Protein AF-A0A1J3H1V1-F1 (afdb_monomer_lite)

InterPro domains:
  IPR000169 Cysteine peptidase, cysteine active site [PS00139] (87-98)
  IPR000668 Peptidase C1A, papain C-terminal [PF00112] (70-103)
  IPR013128 Peptidase C1A [PTHR12411] (6-103)
  IPR013201 Cathepsin propeptide inhibitor domain (I29) [PF08246] (4-40)
  IPR013201 Cathepsin propeptide inhibitor domain (I29) [SM00848] (2-40)
  IPR038765 Papain-like cysteine peptidase superfamily [SSF54001] (4-103)

pLDDT: mean 90.44, std 11.1, range [59.59, 98.56]

Sequence (103 aa):
FFAKFNTFKANLDKIHHHNKGNSSSTLAMNQFGDMTSEEFKQTMLGYRGASHPYLRSKNTHVHHSQVAAPDAIDWVAKGAVTPIKNQGQCGSCWAFSTTGSTE

Organism: Noccaea caerulescens (NCBI:txid107243)

Foldseek 3Di:
DVLLVVQLVVLVVVQVVVQVDPDPDHDDQDPCSSPDPVRCCQQPVPADDDPDPVPPPPPDDDDPPPDDDDPDDDVVVVVLFDDDDDPTRPNCVVVVVVVRVVD

Structure (mmCIF, N/CA/C/O backbone):
data_AF-A0A1J3H1V1-F1
#
_entry.id   AF-A0A1J3H1V1-F1
#
loop_
_atom_site.group_PDB
_atom_site.id
_atom_site.type_symbol
_atom_site.label_atom_id
_atom_site.label_alt_id
_atom_site.label_comp_id
_atom_site.label_asym_id
_atom_site.label_entity_id
_atom_site.label_seq_id
_atom_site.pdbx_PDB_ins_code
_atom_site.Cartn_x
_atom_site.Cartn_y
_atom_site.Cartn_z
_atom_site.occupancy
_atom_site.B_iso_or_equiv
_atom_site.auth_seq_id
_atom_site.auth_comp_id
_atom_site.auth_asym_id
_atom_site.auth_atom_id
_atom_site.pdbx_PDB_model_num
ATOM 1 N N . PHE A 1 1 ? -15.831 -4.955 22.030 1.00 63.00 1 PHE A N 1
ATOM 2 C CA . PHE A 1 1 ? -16.920 -4.769 21.048 1.00 63.00 1 PHE A CA 1
ATOM 3 C C . PHE A 1 1 ? -17.124 -3.293 20.693 1.00 63.00 1 PHE A C 1
ATOM 5 O O . PHE A 1 1 ? -16.763 -2.912 19.590 1.00 63.00 1 PHE A O 1
ATOM 12 N N . PHE A 1 2 ? -17.580 -2.434 21.618 1.00 87.50 2 PHE A N 1
ATOM 13 C CA . PHE A 1 2 ? -17.870 -1.017 21.315 1.00 87.50 2 PHE A CA 1
ATOM 14 C C . PHE A 1 2 ? -16.670 -0.185 20.827 1.00 87.50 2 PHE A C 1
ATOM 16 O O . PHE A 1 2 ? -16.832 0.630 19.927 1.00 87.50 2 PHE A O 1
ATOM 23 N N . ALA A 1 3 ? -15.462 -0.420 21.354 1.00 93.50 3 ALA A N 1
ATOM 24 C CA . ALA A 1 3 ? -14.270 0.330 20.943 1.00 93.50 3 ALA A CA 1
ATOM 25 C C . ALA A 1 3 ? -13.929 0.150 19.450 1.00 93.50 3 ALA A C 1
ATOM 27 O O . ALA A 1 3 ? -13.791 1.135 18.735 1.00 93.50 3 ALA A O 1
ATOM 28 N N . LYS A 1 4 ? -13.880 -1.097 18.958 1.00 96.19 4 LYS A N 1
ATOM 29 C CA . LYS A 1 4 ? -13.578 -1.399 17.547 1.00 96.19 4 LYS A CA 1
ATOM 30 C C . LYS A 1 4 ? -14.636 -0.856 16.591 1.00 96.19 4 LYS A C 1
ATOM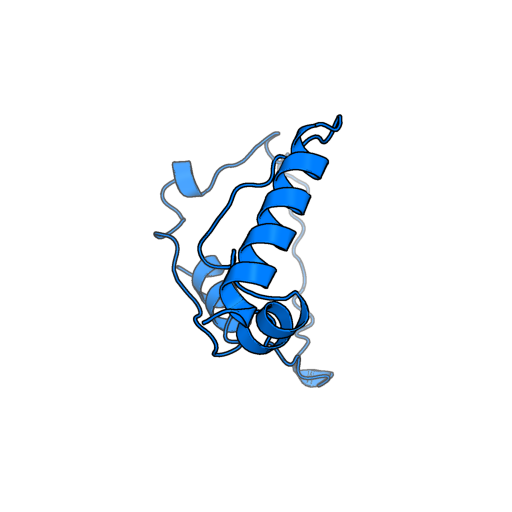 32 O O . LYS A 1 4 ? -14.298 -0.279 15.564 1.00 96.19 4 LYS A O 1
ATOM 37 N N . PHE A 1 5 ? -15.910 -0.958 16.966 1.00 97.25 5 PHE A N 1
ATOM 38 C CA . PHE A 1 5 ? -16.997 -0.367 16.187 1.00 97.25 5 PHE A CA 1
ATOM 39 C C . PHE A 1 5 ? -16.890 1.165 16.100 1.00 97.25 5 PHE A C 1
ATOM 41 O O . PHE A 1 5 ? -17.069 1.734 15.025 1.00 97.25 5 PHE A O 1
ATOM 48 N N . ASN A 1 6 ? -16.545 1.841 17.200 1.00 98.00 6 ASN A N 1
ATOM 49 C CA . ASN A 1 6 ? -16.346 3.292 17.195 1.00 98.00 6 ASN A CA 1
ATOM 50 C C . ASN A 1 6 ? -15.158 3.704 16.314 1.00 98.00 6 ASN A C 1
ATOM 52 O O . ASN A 1 6 ? -15.282 4.650 15.538 1.00 98.00 6 ASN A O 1
ATOM 56 N N . THR A 1 7 ? -14.045 2.968 16.377 1.00 98.38 7 THR A N 1
ATOM 57 C CA . THR A 1 7 ? -12.893 3.174 15.488 1.00 98.38 7 THR A CA 1
ATOM 58 C C . THR A 1 7 ? -13.277 2.9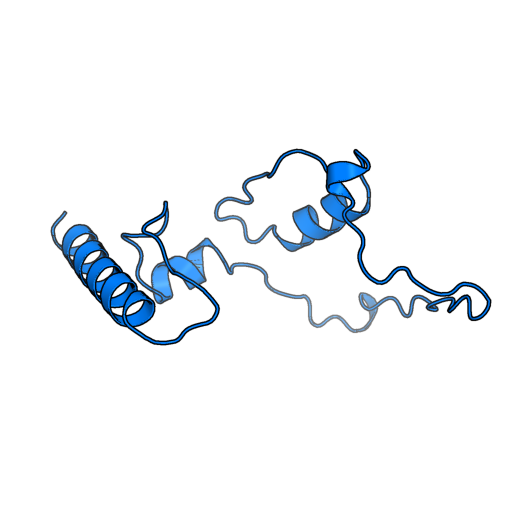96 14.022 1.00 98.38 7 THR A C 1
ATOM 60 O O . THR A 1 7 ? -12.958 3.848 13.196 1.00 98.38 7 THR A O 1
ATOM 63 N N . PHE A 1 8 ? -14.029 1.939 13.705 1.00 98.38 8 PHE A N 1
ATOM 64 C CA . PHE A 1 8 ? -14.534 1.695 12.357 1.00 98.38 8 PHE A CA 1
ATOM 65 C C . PHE A 1 8 ? -15.376 2.862 11.830 1.00 98.38 8 PHE A C 1
ATOM 67 O O . PHE A 1 8 ? -15.143 3.330 10.716 1.00 98.38 8 P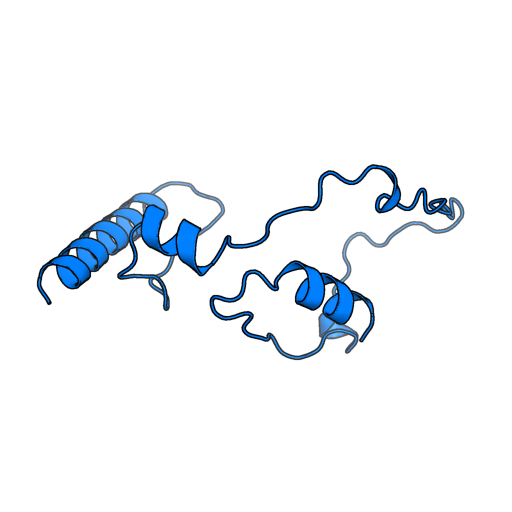HE A O 1
ATOM 74 N N . LYS A 1 9 ? -16.317 3.378 12.635 1.00 98.31 9 LYS A N 1
ATOM 75 C CA . LYS A 1 9 ? -17.130 4.547 12.259 1.00 98.31 9 LYS A CA 1
ATOM 76 C C . LYS A 1 9 ? -16.264 5.780 12.002 1.00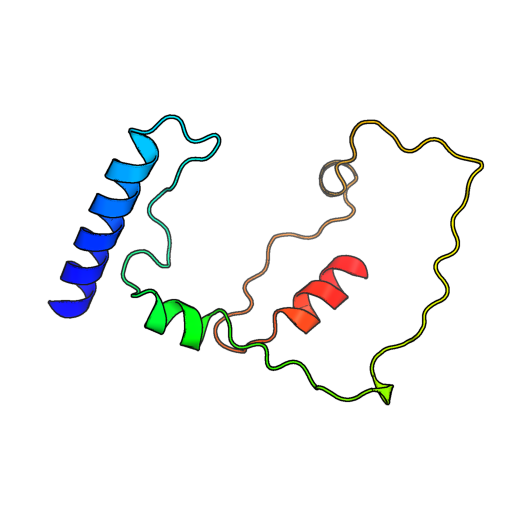 98.31 9 LYS A C 1
ATOM 78 O O . LYS A 1 9 ? -16.417 6.413 10.964 1.00 98.31 9 LYS A O 1
ATOM 83 N N . ALA A 1 10 ? -15.321 6.073 12.897 1.00 98.31 10 ALA A N 1
ATOM 84 C CA . ALA A 1 10 ? -14.419 7.211 12.741 1.00 98.31 10 ALA A CA 1
ATOM 85 C C . ALA A 1 10 ? -13.564 7.107 11.462 1.00 98.31 10 ALA A C 1
ATOM 87 O O . ALA A 1 10 ? -13.392 8.089 10.739 1.00 98.31 10 ALA A O 1
ATOM 88 N N . ASN A 1 11 ? -13.069 5.910 11.138 1.00 98.56 11 ASN A N 1
ATOM 89 C CA . ASN A 1 11 ? -12.315 5.670 9.909 1.00 98.56 11 ASN A CA 1
ATOM 90 C C . ASN A 1 11 ? -13.199 5.759 8.654 1.00 98.56 11 ASN A C 1
ATOM 92 O O . ASN A 1 11 ? -12.747 6.279 7.634 1.00 98.56 11 ASN A O 1
ATOM 96 N N . LEU A 1 12 ? -14.458 5.315 8.718 1.00 98.44 12 LEU A N 1
ATOM 97 C CA . LEU A 1 12 ? -15.413 5.468 7.618 1.00 98.44 12 LEU A CA 1
ATOM 98 C C . LEU A 1 12 ? -15.713 6.947 7.335 1.00 98.44 12 LEU A C 1
ATOM 100 O O . LEU A 1 12 ? -15.688 7.369 6.179 1.00 98.44 12 LEU A O 1
ATOM 104 N N . ASP A 1 13 ? -15.912 7.751 8.380 1.00 98.38 13 ASP A N 1
ATOM 105 C CA . ASP A 1 13 ? -16.115 9.196 8.247 1.00 98.38 13 ASP A CA 1
ATOM 106 C C . ASP A 1 13 ? -14.885 9.880 7.632 1.00 98.38 13 ASP A C 1
ATOM 108 O O . ASP A 1 13 ? -15.017 10.722 6.739 1.00 98.38 13 ASP A O 1
ATOM 112 N N . LYS A 1 14 ? -13.676 9.461 8.028 1.00 97.94 14 LYS A N 1
ATOM 113 C CA . LYS A 1 14 ? -12.414 9.922 7.428 1.00 97.94 14 LYS A CA 1
ATOM 114 C C . LYS A 1 14 ? -12.331 9.593 5.934 1.00 97.94 14 LYS A C 1
ATOM 116 O O . LYS A 1 14 ? -11.927 10.451 5.148 1.00 97.94 14 LYS A O 1
ATOM 121 N N . ILE A 1 15 ? -12.724 8.381 5.536 1.00 98.38 15 ILE A N 1
ATOM 122 C CA . ILE A 1 15 ? -12.773 7.958 4.127 1.00 98.38 15 ILE A CA 1
ATOM 123 C C . ILE A 1 15 ? -13.744 8.845 3.341 1.00 98.38 15 ILE A C 1
ATOM 125 O O . ILE A 1 15 ? -13.370 9.406 2.312 1.00 98.38 15 ILE A O 1
ATOM 129 N N . HIS A 1 16 ? -14.969 9.024 3.840 1.00 98.12 16 HIS A N 1
ATOM 130 C CA . HIS A 1 16 ? -15.973 9.861 3.184 1.00 98.12 16 HIS A CA 1
ATOM 131 C C . HIS A 1 16 ? -15.525 11.316 3.055 1.00 98.12 16 HIS A C 1
ATOM 133 O O . HIS A 1 16 ? -15.772 11.942 2.027 1.00 98.12 16 HIS A O 1
ATOM 139 N N . HIS A 1 17 ? -14.871 11.863 4.080 1.00 97.56 17 HIS A N 1
ATOM 140 C CA . HIS A 1 17 ? -14.353 13.224 4.033 1.00 97.56 17 HIS A CA 1
ATOM 141 C C . HIS A 1 17 ? -13.241 13.375 2.985 1.00 97.56 17 HIS A C 1
ATOM 143 O O . HIS A 1 17 ? -13.307 14.290 2.168 1.00 97.56 17 HIS A O 1
ATOM 149 N N . HIS A 1 18 ? -12.267 12.457 2.949 1.00 97.75 18 HIS A N 1
ATOM 150 C CA . HIS A 1 18 ? -11.181 12.489 1.963 1.00 97.75 18 HIS A CA 1
ATOM 151 C C . HIS A 1 18 ? -11.704 12.389 0.525 1.00 97.75 18 HIS A C 1
ATOM 153 O O . HIS A 1 18 ? -11.325 13.190 -0.327 1.00 97.75 18 HIS A O 1
ATOM 159 N N . ASN A 1 19 ? -12.617 11.450 0.269 1.00 97.88 19 ASN A N 1
ATOM 160 C CA . ASN A 1 19 ? -13.128 11.177 -1.076 1.00 97.88 19 ASN A CA 1
ATOM 161 C C . ASN A 1 19 ? -14.067 12.268 -1.616 1.00 97.88 19 ASN A C 1
ATOM 163 O O . ASN A 1 19 ? -14.362 12.274 -2.806 1.00 97.88 19 ASN A O 1
ATOM 167 N N . LYS A 1 20 ? -14.557 13.181 -0.766 1.00 97.00 20 LYS A N 1
ATOM 168 C CA . LYS A 1 20 ? -15.313 14.368 -1.200 1.00 97.00 20 LYS A CA 1
ATOM 169 C C . LYS A 1 20 ? -14.413 15.510 -1.682 1.00 97.00 20 LYS A C 1
ATOM 171 O O . LYS A 1 20 ? -14.912 16.435 -2.317 1.00 97.00 20 LYS A O 1
ATOM 176 N N . GLY A 1 21 ? -13.127 15.494 -1.333 1.00 93.12 21 GLY A N 1
ATOM 177 C CA . GLY A 1 21 ? -12.162 16.507 -1.755 1.00 93.12 21 GLY A CA 1
ATOM 178 C C . GLY A 1 21 ? -11.628 16.267 -3.170 1.00 93.12 21 GLY A C 1
ATOM 179 O O . GLY A 1 21 ? -11.888 15.239 -3.785 1.00 93.12 21 GLY A O 1
ATOM 180 N N . ASN A 1 22 ? -10.814 17.200 -3.670 1.00 91.62 22 ASN A N 1
ATOM 181 C CA . ASN A 1 22 ? -10.144 17.080 -4.971 1.00 91.62 22 ASN A CA 1
ATOM 182 C C . ASN A 1 22 ? -8.777 16.371 -4.852 1.00 91.62 22 ASN A C 1
ATOM 184 O O . ASN A 1 22 ? -7.747 16.893 -5.277 1.00 91.62 22 ASN A O 1
ATOM 188 N N . SER A 1 23 ? -8.753 15.225 -4.167 1.00 94.19 23 SER A N 1
ATOM 189 C CA . SER A 1 23 ? -7.547 14.405 -4.005 1.00 94.19 23 SER A CA 1
ATOM 190 C C . SER A 1 23 ? -7.268 13.623 -5.289 1.00 94.19 23 SER A C 1
ATOM 192 O O . SER A 1 23 ? -8.186 13.104 -5.916 1.00 94.19 23 SER A O 1
ATOM 194 N N . SER A 1 24 ? -5.994 13.472 -5.656 1.00 96.56 24 SER A N 1
ATOM 195 C CA . SER A 1 24 ? -5.570 12.572 -6.743 1.00 96.56 24 SER A CA 1
ATOM 196 C C . SER A 1 24 ? -5.664 11.087 -6.368 1.00 96.56 24 SER A C 1
ATOM 198 O O . SER A 1 24 ? -5.359 10.219 -7.183 1.00 96.56 24 SER A O 1
ATOM 200 N N . SER A 1 25 ? -6.062 10.786 -5.130 1.00 96.88 25 SER A N 1
ATOM 201 C CA . SER A 1 25 ? -6.219 9.436 -4.599 1.00 96.88 25 SER A CA 1
ATOM 202 C C . SER A 1 25 ? -7.550 9.290 -3.867 1.00 96.88 25 SER A C 1
ATOM 204 O O . SER A 1 25 ? -8.139 10.270 -3.415 1.00 96.88 25 SER A O 1
ATOM 206 N N . THR A 1 26 ? -8.011 8.049 -3.737 1.00 97.44 26 THR A N 1
ATOM 207 C CA . THR A 1 26 ? -9.211 7.699 -2.972 1.00 97.44 26 THR A CA 1
ATOM 208 C C . THR A 1 26 ? -8.855 6.753 -1.839 1.00 97.44 26 THR A C 1
ATOM 210 O O . THR A 1 26 ? -8.012 5.869 -2.000 1.00 97.44 26 THR A O 1
ATOM 213 N N . LEU A 1 27 ? -9.554 6.877 -0.716 1.00 97.94 27 LEU A N 1
ATOM 214 C CA . LEU A 1 27 ? -9.508 5.903 0.367 1.00 97.94 27 LEU A CA 1
ATOM 215 C C . LEU A 1 27 ? -10.679 4.927 0.248 1.00 97.94 27 LEU A C 1
ATOM 217 O O . LEU A 1 27 ? -11.768 5.286 -0.196 1.00 97.94 27 LEU A O 1
ATOM 221 N N . ALA A 1 28 ? -10.469 3.695 0.694 1.00 98.12 28 ALA A N 1
ATOM 222 C CA . ALA A 1 28 ? -11.509 2.683 0.794 1.00 98.12 28 ALA A CA 1
ATOM 223 C C . ALA A 1 28 ? -11.392 1.958 2.132 1.00 98.12 28 ALA A C 1
ATOM 225 O O . ALA A 1 28 ? -10.301 1.846 2.700 1.00 98.12 28 ALA A O 1
ATOM 226 N N . MET A 1 29 ? -12.523 1.458 2.625 1.00 98.50 29 MET A N 1
ATOM 227 C CA . MET A 1 29 ? -12.523 0.620 3.815 1.00 98.50 29 MET A CA 1
ATOM 228 C C . MET A 1 29 ? -11.801 -0.691 3.499 1.00 98.50 29 MET A C 1
ATOM 230 O O . MET A 1 29 ? -12.084 -1.325 2.485 1.00 98.50 29 MET A O 1
ATOM 234 N N . ASN A 1 30 ? -10.858 -1.087 4.349 1.00 97.62 30 ASN A N 1
ATOM 235 C CA . ASN A 1 30 ? -10.045 -2.285 4.152 1.00 97.62 30 ASN A CA 1
ATOM 236 C C . ASN A 1 30 ? -9.879 -3.059 5.470 1.00 97.62 30 ASN A C 1
ATOM 238 O O . ASN A 1 30 ? -10.503 -2.733 6.479 1.00 97.62 30 ASN A O 1
ATOM 242 N N . GLN A 1 31 ? -9.024 -4.081 5.461 1.00 97.25 31 GLN A N 1
ATOM 243 C CA . GLN A 1 31 ? -8.764 -4.967 6.603 1.00 97.25 31 GLN A CA 1
ATOM 244 C C . GLN A 1 31 ? -8.229 -4.275 7.872 1.00 97.25 31 GLN A C 1
ATOM 246 O O . GLN A 1 31 ? -8.149 -4.913 8.914 1.00 97.25 31 GLN A O 1
ATOM 251 N N . PHE A 1 32 ? -7.857 -2.995 7.797 1.00 97.56 32 PHE A N 1
ATOM 252 C CA . PHE A 1 32 ? -7.394 -2.184 8.927 1.00 97.56 32 PHE A CA 1
ATOM 253 C C . PHE A 1 32 ? -8.451 -1.177 9.405 1.00 97.56 32 PHE A C 1
ATOM 255 O O . PHE A 1 32 ? -8.163 -0.297 10.213 1.00 97.56 32 PHE A O 1
ATOM 262 N N . GLY A 1 33 ? -9.674 -1.274 8.879 1.00 97.69 33 GLY A N 1
ATOM 263 C CA . GLY A 1 33 ? -10.747 -0.309 9.086 1.00 97.69 33 GLY A CA 1
ATOM 264 C C . GLY A 1 33 ? -11.148 -0.085 10.539 1.00 97.69 33 GLY A C 1
ATOM 265 O O . GLY A 1 33 ? -11.598 1.002 10.883 1.00 97.69 33 GLY A O 1
ATOM 266 N N . ASP A 1 34 ? -10.958 -1.074 11.406 1.00 97.50 34 ASP A N 1
ATOM 267 C CA . ASP A 1 34 ? -11.288 -1.018 12.831 1.00 97.50 34 ASP A CA 1
ATOM 268 C C . ASP A 1 34 ? -10.070 -0.737 13.733 1.00 97.50 34 ASP A C 1
ATOM 270 O O . ASP A 1 34 ? -10.164 -0.847 14.960 1.00 97.50 34 ASP A O 1
ATOM 274 N N . MET A 1 35 ? -8.933 -0.358 13.144 1.00 97.81 35 MET A N 1
ATOM 275 C CA . MET A 1 35 ? -7.703 -0.046 13.865 1.00 97.81 35 MET A CA 1
ATOM 276 C C . MET A 1 35 ? -7.514 1.458 14.047 1.00 97.81 35 MET A C 1
ATOM 278 O O . MET A 1 35 ? -7.747 2.251 13.130 1.00 97.81 35 MET A O 1
ATOM 282 N N . THR A 1 36 ? -7.057 1.864 15.233 1.00 97.75 36 THR A N 1
ATOM 283 C CA . THR A 1 36 ? -6.551 3.228 15.422 1.00 97.75 36 THR A CA 1
ATOM 284 C C . THR A 1 36 ? -5.202 3.387 14.723 1.00 97.75 36 THR A C 1
ATOM 286 O O . THR A 1 36 ? -4.522 2.406 14.404 1.00 97.75 36 THR A O 1
ATOM 289 N N . SER A 1 37 ? -4.776 4.633 14.507 1.00 96.75 37 SER A N 1
ATOM 290 C CA . SER A 1 37 ? -3.444 4.923 13.962 1.00 96.75 37 SER A CA 1
ATOM 291 C C . SER A 1 37 ? -2.332 4.311 14.821 1.00 96.75 37 SER A C 1
ATOM 293 O O . SER A 1 37 ? -1.345 3.799 14.294 1.00 96.75 37 SER A O 1
ATOM 295 N N . GLU A 1 38 ? -2.496 4.333 16.144 1.00 97.06 38 GLU A N 1
ATOM 296 C CA . GLU A 1 38 ? -1.553 3.769 17.107 1.00 97.06 38 GLU A CA 1
ATOM 297 C C . GLU A 1 38 ? -1.515 2.245 17.016 1.00 97.06 38 GLU A C 1
ATOM 299 O O . GLU A 1 38 ? -0.426 1.679 16.946 1.00 97.06 38 GLU A O 1
ATOM 304 N N . GLU A 1 39 ? -2.674 1.583 16.960 1.00 96.88 39 GLU A N 1
ATOM 305 C CA . GLU A 1 39 ? -2.749 0.130 16.775 1.00 96.88 39 GLU A CA 1
ATOM 306 C C . GLU A 1 39 ? -2.070 -0.279 15.467 1.00 96.88 39 GLU A C 1
ATOM 308 O O . GLU A 1 39 ? -1.196 -1.145 15.473 1.00 96.88 39 GLU A O 1
ATOM 313 N N . PHE A 1 40 ? -2.397 0.398 14.360 1.00 97.25 40 PHE A N 1
ATOM 314 C CA . PHE A 1 40 ? -1.792 0.126 13.058 1.00 97.25 40 PHE A CA 1
ATOM 315 C C . PHE A 1 40 ? -0.274 0.324 13.085 1.00 97.25 40 PHE A C 1
ATOM 317 O O . PHE A 1 40 ? 0.477 -0.505 12.571 1.00 97.25 40 PHE A O 1
ATOM 324 N N . LYS A 1 41 ? 0.204 1.398 13.723 1.00 95.75 41 LYS A N 1
ATOM 325 C CA . LYS A 1 41 ? 1.637 1.669 13.863 1.00 95.75 41 LYS A CA 1
ATOM 326 C C . LYS A 1 41 ? 2.346 0.562 14.641 1.00 95.75 41 LYS A C 1
ATOM 328 O O . LYS A 1 41 ? 3.406 0.121 14.210 1.00 95.75 41 LYS A O 1
ATOM 333 N N . GLN A 1 42 ? 1.781 0.112 15.759 1.00 94.62 42 GLN A N 1
ATOM 334 C CA . GLN A 1 42 ? 2.418 -0.907 16.596 1.00 94.62 42 GLN A CA 1
ATOM 335 C C . GLN A 1 42 ? 2.458 -2.283 15.926 1.00 94.62 42 GLN A C 1
ATOM 337 O O . GLN A 1 42 ? 3.433 -3.007 16.109 1.00 94.62 42 GLN A O 1
ATOM 342 N N . THR A 1 43 ? 1.444 -2.645 15.136 1.00 94.31 43 THR A N 1
ATOM 343 C CA . THR A 1 43 ? 1.374 -3.984 14.535 1.00 94.31 43 THR A CA 1
ATOM 344 C C . THR A 1 43 ? 1.942 -4.049 13.119 1.00 94.31 43 THR A C 1
ATOM 346 O O . THR A 1 43 ? 2.544 -5.054 12.761 1.00 94.31 43 THR A O 1
ATOM 349 N N . MET A 1 44 ? 1.774 -3.011 12.293 1.00 95.81 44 MET A N 1
ATOM 350 C CA . MET A 1 44 ? 2.143 -3.052 10.868 1.00 95.81 44 MET A CA 1
ATOM 351 C C . MET A 1 44 ? 3.461 -2.332 10.562 1.00 95.81 44 MET A C 1
ATOM 353 O O . MET A 1 44 ? 4.154 -2.705 9.615 1.00 95.81 44 MET A O 1
ATOM 357 N N . LEU A 1 45 ? 3.851 -1.343 11.376 1.00 94.81 45 LEU A N 1
ATOM 358 C CA . LEU A 1 45 ? 5.057 -0.523 11.179 1.00 94.81 45 LEU A CA 1
ATOM 359 C C . LEU A 1 45 ? 6.193 -0.926 12.138 1.00 94.81 45 LEU A C 1
ATOM 361 O O . LEU A 1 45 ? 6.897 -0.082 12.688 1.00 94.81 45 LEU A O 1
ATOM 365 N N . GLY A 1 46 ? 6.362 -2.236 12.343 1.00 88.94 46 GLY A N 1
ATOM 366 C CA . GLY A 1 46 ? 7.249 -2.811 13.362 1.00 88.94 46 GLY A CA 1
ATOM 367 C C . GLY A 1 46 ? 8.743 -2.876 13.019 1.00 88.94 46 GLY A C 1
ATOM 368 O O . GLY A 1 46 ? 9.524 -3.330 13.855 1.00 88.94 46 GLY A O 1
ATOM 369 N N . TYR A 1 47 ? 9.173 -2.456 11.822 1.00 89.06 47 TYR A N 1
ATOM 370 C CA . TYR A 1 47 ? 10.594 -2.484 11.460 1.00 89.06 47 TYR A CA 1
ATOM 371 C C . TYR A 1 47 ? 11.413 -1.560 12.366 1.00 89.06 47 TYR A C 1
ATOM 373 O O . TYR A 1 47 ? 11.160 -0.359 12.465 1.00 89.06 47 TYR A O 1
ATOM 381 N N . ARG A 1 48 ? 12.441 -2.127 12.998 1.00 82.69 48 ARG A N 1
ATOM 382 C CA . ARG A 1 48 ? 13.418 -1.397 13.806 1.00 82.69 48 ARG A CA 1
ATOM 383 C C . ARG A 1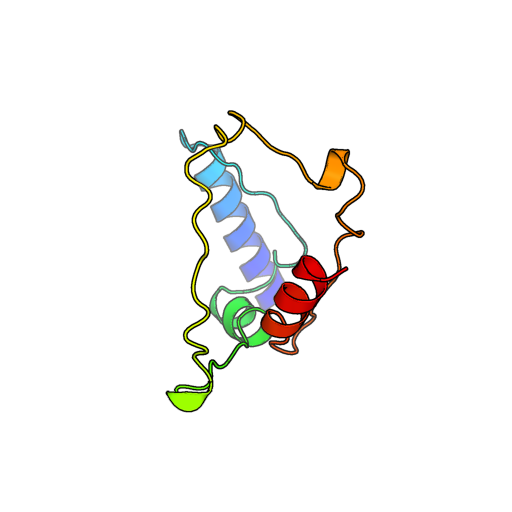 48 ? 14.753 -1.444 13.086 1.00 82.69 48 ARG A C 1
ATOM 385 O O . ARG A 1 48 ? 15.485 -2.423 13.192 1.00 82.69 48 ARG A O 1
ATOM 392 N N . GLY A 1 49 ? 15.040 -0.397 12.318 1.00 75.06 49 GLY A N 1
ATOM 393 C CA . GLY A 1 49 ? 16.291 -0.313 11.578 1.00 75.06 49 GLY A CA 1
ATOM 394 C C . GLY A 1 49 ? 17.494 -0.335 12.510 1.00 75.06 49 GLY A C 1
ATOM 395 O O . GLY A 1 49 ? 17.584 0.464 13.443 1.00 75.06 49 GLY A O 1
ATOM 396 N N . ALA A 1 50 ? 18.435 -1.237 12.245 1.00 68.62 50 ALA A N 1
ATOM 397 C CA . ALA A 1 50 ? 19.721 -1.208 12.916 1.00 68.62 50 ALA A CA 1
ATOM 398 C C . ALA A 1 50 ? 20.469 0.062 12.484 1.00 68.62 50 ALA A C 1
ATOM 400 O O . ALA A 1 50 ? 20.816 0.232 11.315 1.00 68.62 50 ALA A O 1
ATOM 401 N N . SER A 1 51 ? 20.764 0.949 13.436 1.00 64.25 51 SER A N 1
ATOM 402 C CA . SER A 1 51 ? 21.646 2.110 13.251 1.00 64.25 51 SER A CA 1
ATOM 403 C C . SER A 1 51 ? 23.123 1.687 13.168 1.00 64.25 51 SER A C 1
ATOM 405 O O . SER A 1 51 ? 24.000 2.377 13.683 1.00 64.25 51 SER A O 1
ATOM 407 N N . HIS A 1 52 ? 23.427 0.526 12.583 1.00 62.00 52 HIS A N 1
ATOM 408 C CA . HIS A 1 52 ? 24.796 0.037 12.541 1.00 62.00 52 HIS A CA 1
ATOM 409 C C . HIS A 1 52 ? 25.484 0.546 11.268 1.00 62.00 52 HIS A C 1
ATOM 411 O O . HIS A 1 52 ? 25.104 0.128 10.171 1.00 62.00 52 HIS A O 1
ATOM 417 N N . PRO A 1 53 ? 26.504 1.421 11.373 1.00 62.50 53 PRO A N 1
ATOM 418 C CA . PRO A 1 53 ? 27.161 2.017 10.207 1.00 62.50 53 PRO A CA 1
ATOM 419 C C . PRO A 1 53 ? 27.748 0.969 9.253 1.00 62.50 53 PRO A C 1
ATOM 421 O O . PRO A 1 53 ? 27.776 1.183 8.046 1.00 62.50 53 PRO A O 1
ATOM 424 N N . TYR A 1 54 ? 28.151 -0.183 9.794 1.00 59.59 54 TYR A N 1
ATOM 425 C CA . TYR A 1 54 ? 28.753 -1.296 9.058 1.00 59.59 54 TYR A CA 1
ATOM 426 C C . TYR A 1 54 ? 27.764 -2.117 8.211 1.00 59.59 54 TYR A C 1
ATOM 428 O O . TYR A 1 54 ? 28.200 -2.850 7.334 1.00 59.59 54 TYR A O 1
ATOM 436 N N . LEU A 1 55 ? 26.448 -1.989 8.433 1.00 61.94 55 LEU A N 1
ATOM 437 C CA . LEU A 1 55 ? 25.421 -2.657 7.615 1.00 61.94 55 LEU A CA 1
ATOM 438 C C . LEU A 1 55 ? 24.997 -1.825 6.395 1.00 61.94 55 LEU A C 1
ATOM 440 O O . LEU A 1 55 ? 24.286 -2.318 5.521 1.00 61.94 55 LEU A O 1
ATOM 444 N N . ARG A 1 56 ? 25.434 -0.562 6.304 1.00 65.00 56 ARG A N 1
ATOM 445 C CA . ARG A 1 56 ? 25.249 0.256 5.102 1.00 65.00 56 ARG A CA 1
ATOM 446 C C . ARG A 1 56 ? 26.337 -0.103 4.100 1.00 65.00 56 ARG A C 1
ATOM 448 O O . ARG A 1 56 ? 27.378 0.550 4.053 1.00 65.00 56 ARG A O 1
ATOM 455 N N . SER A 1 57 ? 26.097 -1.147 3.309 1.00 65.50 57 SER A N 1
ATOM 456 C CA 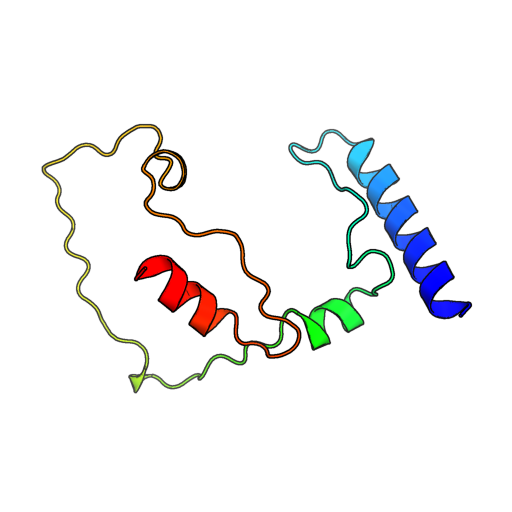. SER A 1 57 ? 26.950 -1.418 2.155 1.00 65.50 57 SER A CA 1
ATOM 457 C C . SER A 1 57 ? 26.998 -0.173 1.269 1.00 65.50 57 SER A C 1
ATOM 459 O O . SER A 1 57 ? 25.962 0.313 0.807 1.00 65.50 57 SER A O 1
ATOM 461 N N . LYS A 1 58 ? 28.201 0.349 1.022 1.00 65.19 58 LYS A N 1
ATOM 462 C CA . LYS A 1 58 ? 28.444 1.330 -0.037 1.00 65.19 58 LYS A CA 1
ATOM 463 C C . LYS A 1 58 ? 28.485 0.577 -1.365 1.00 65.19 58 LYS A C 1
ATOM 465 O O . LYS A 1 58 ? 29.543 0.458 -1.971 1.00 65.19 58 LYS A O 1
ATOM 470 N N . ASN A 1 59 ? 27.353 0.015 -1.786 1.00 68.50 59 ASN A N 1
ATOM 471 C CA . ASN A 1 59 ? 27.263 -0.558 -3.123 1.00 68.50 59 ASN A CA 1
ATOM 472 C C . ASN A 1 59 ? 27.506 0.569 -4.129 1.00 68.50 59 ASN A C 1
ATOM 474 O O . ASN A 1 59 ? 26.839 1.605 -4.090 1.00 68.50 59 ASN A O 1
ATOM 478 N N . THR A 1 60 ? 28.481 0.381 -5.011 1.00 74.50 60 THR A N 1
ATOM 479 C CA . THR A 1 60 ? 28.743 1.302 -6.110 1.00 74.50 60 THR A CA 1
ATOM 480 C C . THR A 1 60 ? 27.589 1.185 -7.095 1.00 74.50 60 THR A C 1
ATOM 482 O O . THR A 1 60 ? 27.427 0.164 -7.758 1.00 74.50 60 THR A O 1
ATOM 485 N N . HIS A 1 61 ? 26.755 2.217 -7.177 1.00 78.00 61 HIS A N 1
ATOM 486 C CA . HIS A 1 61 ? 25.760 2.309 -8.235 1.00 78.00 61 HIS A CA 1
ATOM 487 C C . HIS A 1 61 ? 26.486 2.477 -9.576 1.00 78.00 61 HIS A C 1
ATOM 489 O O . HIS A 1 61 ? 27.164 3.484 -9.794 1.00 78.00 61 HIS A O 1
ATOM 495 N N . VAL A 1 62 ? 26.348 1.505 -10.477 1.00 79.88 62 VAL A N 1
ATOM 496 C CA . VAL A 1 62 ? 26.865 1.616 -11.845 1.00 79.88 62 VAL A CA 1
ATOM 497 C C . VAL A 1 62 ? 25.792 2.282 -12.698 1.00 79.88 62 VAL A C 1
ATOM 499 O O . VAL A 1 62 ? 24.793 1.668 -13.060 1.00 79.88 62 VAL A O 1
ATOM 502 N N . HIS A 1 63 ? 25.982 3.566 -12.994 1.00 76.19 63 HIS A N 1
ATOM 503 C CA . HIS A 1 63 ? 25.085 4.293 -13.886 1.00 76.19 63 HIS A CA 1
ATOM 504 C C . HIS A 1 63 ? 25.478 4.032 -15.344 1.00 76.19 63 HIS A C 1
ATOM 506 O O . HIS A 1 63 ? 26.494 4.541 -15.820 1.00 76.19 63 HIS A O 1
ATOM 512 N N . HIS A 1 64 ? 24.665 3.268 -16.071 1.00 74.56 64 HIS A N 1
ATOM 513 C CA . HIS A 1 64 ? 24.840 3.074 -17.509 1.00 74.56 64 HIS A CA 1
ATOM 514 C C . HIS A 1 64 ? 24.240 4.265 -18.272 1.00 74.56 64 HIS A C 1
ATOM 516 O O . HIS A 1 64 ? 23.060 4.280 -18.594 1.00 74.56 64 HIS A O 1
ATOM 522 N N . SER A 1 65 ? 25.059 5.277 -18.574 1.00 71.44 65 SER A N 1
ATOM 523 C CA . SER A 1 65 ? 24.634 6.514 -19.259 1.00 71.44 65 SER A CA 1
ATOM 524 C C . SER A 1 65 ? 24.270 6.350 -20.742 1.00 71.44 65 SER A C 1
ATOM 526 O O . SER A 1 65 ? 23.874 7.320 -21.380 1.00 71.44 65 SER A O 1
ATOM 528 N N . GLN A 1 66 ? 24.419 5.149 -21.305 1.00 72.38 66 GLN A N 1
ATOM 529 C CA . GLN A 1 66 ? 24.274 4.891 -22.743 1.00 72.38 66 GLN A CA 1
ATOM 530 C C . GLN A 1 66 ? 22.882 4.389 -23.152 1.00 72.38 66 GLN A C 1
ATOM 532 O O . GLN A 1 66 ? 22.649 4.162 -24.337 1.00 72.38 66 GLN A O 1
ATOM 537 N N . VAL A 1 67 ? 21.954 4.215 -22.206 1.00 78.31 67 VAL A N 1
ATOM 538 C CA . VAL A 1 67 ? 20.602 3.712 -22.483 1.00 78.31 67 VAL A CA 1
ATOM 539 C C . VAL A 1 67 ? 19.579 4.684 -21.912 1.00 78.31 67 VAL A C 1
ATOM 541 O O . VAL A 1 67 ? 19.568 4.947 -20.711 1.00 78.31 67 VAL A O 1
ATOM 544 N N . ALA A 1 68 ? 18.715 5.219 -22.775 1.00 86.25 68 ALA A N 1
ATOM 545 C CA . ALA A 1 68 ? 17.558 5.982 -22.330 1.00 86.25 68 ALA A CA 1
ATOM 546 C C . ALA A 1 68 ? 16.587 5.041 -21.603 1.00 86.25 68 ALA A C 1
ATOM 548 O O . ALA A 1 68 ? 16.216 3.991 -22.134 1.00 86.25 68 ALA A O 1
ATOM 549 N N . ALA A 1 69 ? 16.193 5.406 -20.385 1.00 87.31 69 ALA A N 1
ATOM 550 C CA . ALA A 1 69 ? 15.132 4.701 -19.681 1.00 87.31 69 ALA A CA 1
ATOM 551 C C . ALA A 1 69 ? 13.794 4.898 -20.422 1.00 87.31 69 ALA A C 1
ATOM 553 O O . ALA A 1 69 ? 13.586 5.955 -21.021 1.00 87.31 69 ALA A O 1
ATOM 554 N N . PRO A 1 70 ? 12.889 3.906 -20.398 1.00 91.25 70 PRO A N 1
ATOM 555 C CA . PRO A 1 70 ? 11.554 4.074 -20.960 1.00 91.25 70 PRO A CA 1
ATOM 556 C C . PRO A 1 70 ? 10.733 5.077 -20.137 1.00 91.25 70 PRO A C 1
ATOM 558 O O . PRO A 1 70 ? 10.947 5.209 -18.932 1.00 91.25 70 PRO A O 1
ATOM 561 N N . ASP A 1 71 ? 9.731 5.703 -20.763 1.00 95.38 71 ASP A N 1
ATOM 562 C CA . ASP A 1 71 ? 8.799 6.618 -20.080 1.00 95.38 71 ASP A CA 1
ATOM 563 C C . ASP A 1 71 ? 7.987 5.921 -18.971 1.00 95.38 71 ASP A C 1
ATOM 565 O O . ASP A 1 71 ? 7.573 6.552 -17.998 1.00 95.38 71 ASP A O 1
ATOM 569 N N . ALA A 1 72 ? 7.764 4.608 -19.103 1.00 96.25 72 ALA A N 1
ATOM 570 C CA . ALA A 1 72 ? 7.103 3.776 -18.104 1.00 96.25 72 ALA A CA 1
ATOM 571 C C . ALA A 1 72 ? 7.602 2.324 -18.158 1.00 96.25 72 ALA A C 1
ATOM 573 O O . ALA A 1 72 ? 7.916 1.792 -19.226 1.00 96.25 72 ALA A O 1
ATOM 574 N N . ILE A 1 73 ? 7.630 1.658 -17.002 1.00 95.56 73 ILE A N 1
ATOM 575 C CA . ILE A 1 73 ? 7.932 0.229 -16.888 1.00 95.56 73 ILE A CA 1
ATOM 576 C C . ILE A 1 73 ? 7.004 -0.438 -15.872 1.00 95.56 73 ILE A C 1
ATOM 578 O O . ILE A 1 73 ? 6.828 0.060 -14.764 1.00 95.56 73 ILE A O 1
ATOM 582 N N . ASP A 1 74 ? 6.444 -1.586 -16.256 1.00 97.38 74 ASP A N 1
ATOM 583 C CA . ASP A 1 74 ? 5.693 -2.477 -15.374 1.00 97.38 74 ASP A CA 1
ATOM 584 C C . ASP A 1 74 ? 6.355 -3.863 -15.364 1.00 97.38 74 ASP A C 1
ATOM 586 O O . ASP A 1 74 ? 6.373 -4.576 -16.371 1.00 97.38 74 ASP A O 1
ATOM 590 N N . TRP A 1 75 ? 6.938 -4.232 -14.223 1.00 97.31 75 TRP A N 1
ATOM 591 C CA . TRP A 1 75 ? 7.570 -5.537 -14.026 1.00 97.31 75 TRP A CA 1
ATOM 592 C C . TRP A 1 75 ? 6.553 -6.666 -13.819 1.00 97.31 75 TRP A C 1
ATOM 594 O O . TRP A 1 75 ? 6.866 -7.817 -14.125 1.00 97.31 75 TRP A O 1
ATOM 604 N N . VAL A 1 76 ? 5.328 -6.351 -13.379 1.00 97.62 76 VAL A N 1
ATOM 605 C CA . VAL A 1 76 ? 4.234 -7.325 -13.246 1.00 97.62 76 VAL A CA 1
ATOM 606 C C . VAL A 1 76 ? 3.829 -7.818 -14.628 1.00 97.62 76 VAL A C 1
ATOM 608 O O . VAL A 1 76 ? 3.824 -9.022 -14.873 1.00 97.62 76 VAL A O 1
ATOM 611 N N . ALA A 1 77 ? 3.588 -6.898 -15.569 1.00 97.88 77 ALA A N 1
ATOM 612 C CA . ALA A 1 77 ? 3.280 -7.233 -16.961 1.00 97.88 77 ALA A CA 1
ATOM 613 C C . ALA A 1 77 ? 4.404 -8.024 -17.658 1.00 97.88 77 ALA A C 1
ATOM 615 O O . ALA A 1 77 ? 4.151 -8.763 -18.608 1.00 97.88 77 ALA A O 1
ATOM 616 N N . LYS A 1 78 ? 5.646 -7.892 -17.179 1.00 97.19 78 LYS A N 1
ATOM 617 C CA . LYS A 1 78 ? 6.811 -8.651 -17.658 1.00 97.19 78 LYS A CA 1
ATOM 618 C C . LYS A 1 78 ? 6.975 -10.021 -16.986 1.00 97.19 78 LYS A C 1
ATOM 620 O O . LYS A 1 78 ? 7.905 -10.739 -17.339 1.00 97.19 78 LYS A O 1
ATOM 625 N N . GLY A 1 79 ? 6.110 -10.385 -16.037 1.00 97.00 79 GLY A N 1
ATOM 626 C CA . GLY A 1 79 ? 6.179 -11.656 -15.312 1.00 97.00 79 GLY A CA 1
ATOM 627 C C . GLY A 1 79 ? 7.317 -11.739 -14.290 1.00 97.00 79 GLY A C 1
ATOM 628 O O . GLY A 1 79 ? 7.667 -12.837 -13.875 1.00 97.00 79 GLY A O 1
ATOM 629 N N . ALA A 1 80 ? 7.889 -10.600 -13.889 1.00 97.56 80 ALA A N 1
ATOM 630 C CA . ALA A 1 80 ? 9.023 -10.507 -12.964 1.00 97.56 80 ALA A CA 1
ATOM 631 C C . ALA A 1 80 ? 8.598 -10.117 -11.534 1.00 97.56 80 ALA A C 1
ATOM 633 O O . ALA A 1 80 ? 9.398 -9.599 -10.762 1.00 97.56 80 ALA A O 1
ATOM 634 N N . VAL A 1 81 ? 7.316 -10.284 -11.194 1.00 97.88 81 VAL A N 1
ATOM 635 C CA . VAL A 1 81 ? 6.770 -9.970 -9.868 1.00 97.88 81 VAL A CA 1
ATOM 636 C C . VAL A 1 81 ? 5.856 -11.108 -9.434 1.00 97.88 81 VAL A C 1
ATOM 638 O O . VAL A 1 81 ? 4.947 -11.500 -10.168 1.00 97.88 81 VAL A O 1
ATOM 641 N N . THR A 1 82 ? 6.087 -11.638 -8.236 1.00 97.69 82 THR A N 1
ATOM 642 C CA . THR A 1 82 ? 5.263 -12.700 -7.650 1.00 97.69 82 THR A CA 1
ATOM 643 C C . THR A 1 82 ? 3.947 -12.153 -7.071 1.00 97.69 82 THR A C 1
ATOM 645 O O . THR A 1 82 ? 3.784 -10.938 -6.916 1.00 97.69 82 THR A O 1
ATOM 648 N N . PRO A 1 83 ? 2.962 -13.014 -6.741 1.00 97.75 83 PRO A N 1
ATOM 649 C CA . PRO A 1 83 ? 1.744 -12.571 -6.069 1.00 97.75 83 PRO A CA 1
ATOM 650 C C . PRO A 1 83 ? 2.017 -11.847 -4.744 1.00 97.75 83 PRO A C 1
ATOM 652 O O . PRO A 1 83 ? 2.940 -12.186 -4.002 1.00 97.75 83 PRO A O 1
ATOM 655 N N . ILE A 1 84 ? 1.154 -10.883 -4.414 1.00 96.94 84 ILE A N 1
ATOM 656 C CA . ILE A 1 84 ? 1.259 -10.078 -3.190 1.00 96.94 84 ILE A CA 1
ATOM 657 C C . ILE A 1 84 ? 1.214 -10.982 -1.948 1.00 96.94 84 ILE A C 1
ATOM 659 O O . ILE A 1 84 ? 0.319 -11.814 -1.796 1.00 96.94 84 ILE A O 1
ATOM 663 N N . LYS A 1 85 ? 2.160 -10.770 -1.025 1.00 96.75 85 LYS A N 1
ATOM 664 C CA . LYS A 1 85 ? 2.276 -11.507 0.244 1.00 96.75 85 LYS A CA 1
ATOM 665 C C . LYS A 1 85 ? 1.862 -10.642 1.444 1.00 96.75 85 LYS A C 1
ATOM 667 O O . LYS A 1 85 ? 1.749 -9.424 1.336 1.00 96.75 85 LYS A O 1
ATOM 672 N N . ASN A 1 86 ? 1.676 -11.264 2.613 1.00 96.56 86 ASN A N 1
ATOM 673 C CA . ASN A 1 86 ? 1.311 -10.584 3.863 1.00 96.56 86 ASN A CA 1
ATOM 674 C C . ASN A 1 86 ? 2.412 -10.748 4.928 1.00 96.56 86 ASN A C 1
ATOM 676 O O . ASN A 1 86 ? 2.684 -11.861 5.372 1.00 96.56 86 ASN A O 1
ATOM 680 N N . GLN A 1 87 ? 3.020 -9.638 5.360 1.00 95.94 87 GLN A N 1
ATOM 681 C CA . GLN A 1 87 ? 4.064 -9.618 6.400 1.00 95.94 87 GLN A CA 1
ATOM 682 C C . GLN A 1 87 ? 3.555 -9.957 7.815 1.00 95.94 87 GLN A C 1
ATOM 684 O O . GLN A 1 87 ? 4.351 -10.219 8.720 1.00 95.94 87 GLN A O 1
ATOM 689 N N . GLY A 1 88 ? 2.239 -9.891 8.035 1.00 94.94 88 GLY A N 1
ATOM 690 C CA . GLY A 1 88 ? 1.636 -9.978 9.358 1.00 94.94 88 GLY A CA 1
ATOM 691 C C . GLY A 1 88 ? 2.163 -8.905 10.318 1.00 94.94 88 GLY A C 1
ATOM 692 O O . GLY A 1 88 ? 2.533 -7.801 9.917 1.00 94.94 88 GLY A O 1
ATOM 693 N N . GLN A 1 89 ? 2.218 -9.250 11.605 1.00 93.50 89 GLN A N 1
ATOM 694 C CA . GLN A 1 89 ? 2.574 -8.320 12.687 1.00 93.50 89 GLN A CA 1
ATOM 695 C C . GLN A 1 89 ? 4.054 -8.407 13.108 1.00 93.50 89 GLN A C 1
ATOM 697 O O . GLN A 1 89 ? 4.426 -8.028 14.214 1.00 93.50 89 GLN A O 1
ATOM 702 N N . CYS A 1 90 ? 4.912 -8.967 12.250 1.00 92.56 90 CYS A N 1
ATOM 703 C CA . CYS A 1 90 ? 6.288 -9.326 12.608 1.00 92.56 90 CYS A CA 1
ATOM 704 C C . CYS A 1 90 ? 7.284 -8.150 12.516 1.00 92.56 90 CYS A C 1
ATOM 706 O O . CYS A 1 90 ? 8.339 -8.184 13.143 1.00 92.56 90 CYS A O 1
ATOM 708 N N . GLY A 1 91 ? 6.982 -7.110 11.728 1.00 92.19 91 GLY A N 1
ATOM 709 C CA . GLY A 1 91 ? 7.977 -6.086 11.368 1.00 92.19 91 GLY A CA 1
ATOM 710 C C . GLY A 1 91 ? 9.011 -6.579 10.342 1.00 92.19 91 GLY A C 1
ATOM 711 O O . GLY A 1 91 ? 10.106 -6.029 10.237 1.00 92.19 91 GLY A O 1
ATOM 712 N N . SER A 1 92 ? 8.665 -7.613 9.573 1.00 94.06 92 SER A N 1
ATOM 713 C CA . SER A 1 92 ? 9.513 -8.286 8.582 1.00 94.06 92 SER A CA 1
ATOM 714 C C . SER A 1 92 ? 9.505 -7.636 7.192 1.00 94.06 92 SER A C 1
ATOM 716 O O . SER A 1 92 ? 10.043 -8.215 6.251 1.00 94.06 92 SER A O 1
ATOM 718 N N . CYS A 1 93 ? 8.938 -6.433 7.033 1.00 94.38 93 CYS A N 1
ATOM 719 C CA . CYS A 1 93 ? 8.824 -5.761 5.731 1.00 94.38 93 CYS A CA 1
ATOM 720 C C . CYS A 1 93 ? 10.168 -5.600 4.999 1.00 94.38 93 CYS A C 1
ATOM 722 O O . CYS A 1 93 ? 10.203 -5.667 3.774 1.00 94.38 93 CYS A O 1
ATOM 724 N N . TRP A 1 94 ? 11.280 -5.473 5.732 1.00 92.62 94 TRP A N 1
ATOM 725 C CA . TRP A 1 94 ? 12.632 -5.447 5.167 1.00 92.62 94 TRP A CA 1
ATOM 726 C C . TRP A 1 94 ? 12.976 -6.743 4.413 1.00 92.62 94 TRP A C 1
ATOM 728 O O . TRP A 1 94 ? 13.470 -6.681 3.293 1.00 92.62 94 TRP A O 1
ATOM 738 N N . ALA A 1 95 ? 12.640 -7.910 4.970 1.00 93.44 95 ALA A N 1
ATOM 739 C CA . ALA A 1 95 ? 12.881 -9.203 4.334 1.00 93.44 95 ALA A CA 1
ATOM 740 C C . ALA A 1 95 ? 11.965 -9.412 3.116 1.00 93.44 95 ALA A C 1
ATOM 742 O O . ALA A 1 95 ? 12.396 -9.942 2.094 1.00 93.44 95 ALA A O 1
ATOM 743 N N . PHE A 1 96 ? 10.717 -8.941 3.189 1.00 95.69 96 PHE A N 1
ATOM 744 C CA . PHE A 1 96 ? 9.787 -8.963 2.055 1.00 95.69 96 PHE A CA 1
ATOM 745 C C . PHE A 1 96 ? 10.271 -8.049 0.922 1.00 95.69 96 PHE A C 1
ATOM 747 O O . PHE A 1 96 ? 10.215 -8.439 -0.238 1.00 95.69 96 PHE A O 1
ATOM 754 N N . SER A 1 97 ? 10.815 -6.874 1.250 1.00 93.88 97 SER A N 1
ATOM 755 C CA . SER A 1 97 ? 11.426 -5.980 0.264 1.00 93.88 97 SER A CA 1
ATOM 756 C C . SER A 1 97 ? 12.651 -6.611 -0.399 1.00 93.88 97 SER A C 1
ATOM 758 O O . SER A 1 97 ? 12.799 -6.485 -1.608 1.00 93.88 97 SER A O 1
ATOM 760 N N . THR A 1 98 ? 13.521 -7.283 0.364 1.00 93.44 98 THR A N 1
ATOM 761 C CA . THR A 1 98 ? 14.714 -7.952 -0.184 1.00 93.44 98 THR A CA 1
ATOM 762 C C . THR A 1 98 ? 14.353 -9.152 -1.052 1.00 93.44 98 THR A C 1
ATOM 764 O O . THR A 1 98 ? 14.931 -9.339 -2.118 1.00 93.44 98 THR A O 1
ATOM 767 N N . THR A 1 99 ? 13.399 -9.975 -0.619 1.00 95.81 99 THR A N 1
ATOM 768 C CA . THR A 1 99 ? 12.952 -11.132 -1.411 1.00 95.81 99 THR A CA 1
ATOM 769 C C . THR A 1 99 ? 12.233 -10.682 -2.676 1.00 95.81 99 THR A C 1
ATOM 771 O O . THR A 1 99 ? 12.594 -11.139 -3.750 1.00 95.81 99 THR A O 1
ATOM 774 N N . GLY A 1 100 ? 11.332 -9.700 -2.591 1.00 95.75 100 GLY A N 1
ATOM 775 C CA . GLY A 1 100 ? 10.625 -9.166 -3.758 1.00 95.75 100 GLY A CA 1
ATOM 776 C C . GLY A 1 100 ? 11.529 -8.521 -4.816 1.00 95.75 100 GLY A C 1
ATOM 777 O O . GLY A 1 100 ? 11.137 -8.458 -5.972 1.00 95.75 100 GLY A O 1
ATOM 778 N N . SER A 1 101 ? 12.734 -8.061 -4.456 1.00 93.69 101 SER A N 1
ATOM 779 C CA . SER A 1 101 ? 13.724 -7.580 -5.432 1.00 93.69 101 SER A CA 1
ATOM 780 C C . SER A 1 101 ? 14.628 -8.676 -6.010 1.00 93.69 101 SER A C 1
ATOM 782 O O . SER A 1 101 ? 15.424 -8.377 -6.894 1.00 93.69 101 SER A O 1
ATOM 784 N N . THR A 1 102 ? 14.589 -9.892 -5.456 1.00 94.25 102 THR A N 1
ATOM 785 C CA . THR A 1 102 ? 15.521 -10.992 -5.777 1.00 94.25 102 THR A CA 1
ATOM 786 C C . THR A 1 102 ? 14.841 -12.181 -6.467 1.00 94.25 102 THR A C 1
ATOM 788 O O . THR A 1 102 ? 15.535 -12.955 -7.119 1.00 94.25 102 THR A O 1
ATOM 791 N N . GLU A 1 103 ? 13.527 -12.351 -6.281 1.00 88.25 103 GLU A N 1
ATOM 792 C CA . GLU A 1 103 ? 12.698 -13.396 -6.918 1.00 88.25 103 GLU A CA 1
ATOM 793 C C . GLU A 1 103 ? 12.710 -13.337 -8.449 1.00 88.25 103 GLU A C 1
ATOM 795 O O . GLU A 1 103 ? 12.766 -14.436 -9.047 1.00 88.25 103 GLU A O 1
#

Radius of gyration: 19.61 Å; chains: 1; bounding box: 47×30×44 Å

Secondary structure (DSSP, 8-state):
-HHHHHHHHHHHHHHHHHHTS--SS-----TTTT--HHHHHHHH--------GGGS--------TTSPPPS---TTTTT-SPPP---TTS--HHHHHHHHTT-